Protein AF-A0A7S7Q7C6-F1 (afdb_monomer_lite)

Sequence (84 aa):
MFPRFERIGQDGERYVAHRFNDGRYRMANPALGRRKHHSANQLSVELTEIVGYLELGYLLRMRGETTKQVNLIAASEIRIIRDE

Structure (mmCIF, N/CA/C/O backbone):
data_AF-A0A7S7Q7C6-F1
#
_entry.id   AF-A0A7S7Q7C6-F1
#
loop_
_atom_site.group_PDB
_atom_site.id
_atom_site.type_symbol
_atom_site.label_atom_id
_atom_site.label_alt_id
_atom_site.label_comp_id
_atom_site.label_asym_id
_atom_site.label_entity_id
_atom_site.label_seq_id
_atom_site.pdbx_PDB_ins_code
_atom_site.Cartn_x
_atom_site.Cartn_y
_atom_site.Cartn_z
_atom_site.occupancy
_atom_site.B_iso_or_equiv
_atom_site.auth_seq_id
_atom_site.auth_comp_id
_atom_site.auth_asym_id
_atom_site.auth_atom_id
_atom_site.pdbx_PDB_model_num
ATOM 1 N N . MET A 1 1 ? -6.665 17.173 -9.920 1.00 66.62 1 MET A N 1
ATOM 2 C CA . MET A 1 1 ? -7.257 16.317 -8.870 1.00 66.62 1 MET A CA 1
ATOM 3 C C . MET A 1 1 ? -6.307 15.170 -8.578 1.00 66.62 1 MET A C 1
ATOM 5 O O . MET A 1 1 ? -5.728 14.659 -9.528 1.00 66.62 1 MET A O 1
ATOM 9 N N . PHE A 1 2 ? -6.135 14.762 -7.320 1.00 77.12 2 PHE A N 1
ATOM 10 C CA . PHE A 1 2 ? -5.349 13.569 -6.989 1.00 77.12 2 PHE A CA 1
ATOM 11 C C . PHE A 1 2 ? -6.274 12.442 -6.522 1.00 77.12 2 PHE A C 1
ATOM 13 O O . PHE A 1 2 ? -7.166 12.714 -5.718 1.00 77.12 2 PHE A O 1
ATOM 20 N N . PRO A 1 3 ? -6.084 11.198 -6.998 1.00 86.94 3 PRO A N 1
ATOM 21 C CA . PRO A 1 3 ? -6.901 10.075 -6.561 1.00 86.94 3 PRO A CA 1
ATOM 22 C C . PRO A 1 3 ? -6.685 9.800 -5.072 1.00 86.94 3 PRO A C 1
ATOM 24 O O . PRO A 1 3 ? -5.565 9.900 -4.559 1.00 86.94 3 PRO A O 1
ATOM 27 N N . ARG A 1 4 ? -7.760 9.414 -4.384 1.00 91.62 4 ARG A N 1
ATOM 28 C CA . ARG A 1 4 ? -7.713 8.930 -3.002 1.00 91.62 4 ARG A CA 1
ATOM 29 C C . ARG A 1 4 ? -7.912 7.418 -2.989 1.00 91.62 4 ARG A C 1
ATOM 31 O O . ARG A 1 4 ? -8.698 6.881 -3.764 1.00 91.62 4 ARG A O 1
ATOM 38 N N . PHE A 1 5 ? -7.191 6.740 -2.104 1.00 95.00 5 PHE A N 1
ATOM 39 C CA . PHE A 1 5 ? -7.219 5.283 -1.976 1.00 95.00 5 PHE A CA 1
ATOM 40 C C . PHE A 1 5 ? -7.727 4.916 -0.593 1.00 95.00 5 PHE A C 1
ATOM 42 O O . PHE A 1 5 ? -7.157 5.358 0.409 1.00 95.00 5 PHE A O 1
ATOM 49 N N . GLU A 1 6 ? -8.771 4.100 -0.551 1.00 95.81 6 GLU A N 1
ATOM 50 C CA . GLU A 1 6 ? -9.452 3.722 0.680 1.00 95.81 6 GLU A CA 1
ATOM 51 C C . GLU A 1 6 ? -9.744 2.223 0.711 1.00 95.81 6 GLU A C 1
ATOM 53 O O . GLU A 1 6 ? -10.167 1.645 -0.284 1.00 95.81 6 GLU A O 1
ATOM 58 N N . ARG A 1 7 ? -9.591 1.604 1.879 1.00 95.69 7 ARG A N 1
ATOM 59 C CA . ARG A 1 7 ? -10.219 0.319 2.203 1.00 95.69 7 ARG A CA 1
ATOM 60 C C . ARG A 1 7 ? -10.953 0.464 3.527 1.00 95.69 7 ARG A C 1
ATOM 62 O O . ARG A 1 7 ? -10.373 0.965 4.484 1.00 95.69 7 ARG A O 1
ATOM 69 N N . ILE A 1 8 ? -12.179 -0.044 3.600 1.00 95.75 8 ILE A N 1
ATOM 70 C CA . ILE A 1 8 ? -12.911 -0.200 4.861 1.00 95.75 8 ILE A CA 1
ATOM 71 C C . ILE A 1 8 ? -12.797 -1.660 5.313 1.00 95.75 8 ILE A C 1
ATOM 73 O O . ILE A 1 8 ? -13.155 -2.571 4.566 1.00 95.75 8 ILE A O 1
ATOM 77 N N . GLY A 1 9 ? -12.237 -1.882 6.502 1.00 90.88 9 GLY A N 1
ATOM 78 C CA . GLY A 1 9 ? -12.187 -3.187 7.156 1.00 90.88 9 GLY A CA 1
ATOM 79 C C . GLY A 1 9 ? -13.572 -3.658 7.605 1.00 90.88 9 GLY A C 1
ATOM 80 O O . GLY A 1 9 ? -14.515 -2.875 7.686 1.00 90.88 9 GLY A O 1
ATOM 81 N N . GLN A 1 10 ? -13.711 -4.952 7.907 1.00 90.69 10 GLN A N 1
ATOM 82 C CA . GLN A 1 10 ? -14.975 -5.516 8.415 1.00 90.69 10 GLN A CA 1
ATOM 83 C C . GLN A 1 10 ? -15.378 -4.937 9.779 1.00 90.69 10 GLN A C 1
ATOM 85 O O . GLN A 1 10 ? -16.557 -4.867 10.105 1.00 90.69 10 GLN A O 1
ATOM 90 N N . ASP A 1 11 ? -14.388 -4.506 10.551 1.00 91.62 11 ASP A N 1
ATOM 91 C CA . ASP A 1 11 ? -14.506 -3.787 11.817 1.00 91.62 11 ASP A CA 1
ATOM 92 C C . ASP A 1 11 ? -14.855 -2.297 11.642 1.00 91.62 11 ASP A C 1
ATOM 94 O O . ASP A 1 11 ? -14.978 -1.573 12.626 1.00 91.62 11 ASP A O 1
ATOM 98 N N . GLY A 1 12 ? -15.008 -1.828 10.400 1.00 93.62 12 GLY A N 1
ATOM 99 C CA . GLY A 1 12 ? -15.218 -0.421 10.075 1.00 93.62 12 GLY A CA 1
ATOM 100 C C . GLY A 1 12 ? -13.934 0.411 10.063 1.00 93.62 12 GLY A C 1
ATOM 101 O O . GLY A 1 12 ? -14.009 1.610 9.796 1.00 93.62 12 GLY A O 1
ATOM 102 N N . GLU A 1 13 ? -12.757 -0.185 10.304 1.00 95.12 13 GLU A N 1
ATOM 103 C CA . GLU A 1 13 ? -11.493 0.551 10.268 1.00 95.12 13 GLU A CA 1
ATOM 104 C C . GLU A 1 13 ? -11.211 1.043 8.849 1.00 95.12 13 GLU A C 1
ATOM 106 O O . GLU A 1 13 ? -11.125 0.266 7.891 1.00 95.12 13 GLU A O 1
ATOM 111 N N . ARG A 1 14 ? -11.012 2.352 8.715 1.00 96.50 14 ARG A N 1
ATOM 112 C CA . ARG A 1 14 ? -10.644 2.968 7.446 1.00 96.50 14 ARG A CA 1
ATOM 113 C C . ARG A 1 14 ? -9.136 2.956 7.275 1.00 96.50 14 ARG A C 1
ATOM 115 O O . ARG A 1 14 ? -8.400 3.500 8.091 1.00 96.50 14 ARG A O 1
ATOM 122 N N . TYR A 1 15 ? -8.680 2.379 6.175 1.00 97.19 15 TYR A N 1
ATOM 123 C CA . TYR A 1 15 ? -7.292 2.408 5.747 1.00 97.19 15 TYR A CA 1
ATOM 124 C C . TYR A 1 15 ? -7.140 3.380 4.584 1.00 97.19 15 TYR A C 1
ATOM 126 O O . TYR A 1 15 ? -7.872 3.285 3.599 1.00 97.19 15 TYR A O 1
ATOM 134 N N . VAL A 1 16 ? -6.153 4.270 4.676 1.00 96.44 16 VAL A N 1
ATOM 135 C CA . VAL A 1 16 ? -5.808 5.249 3.632 1.00 96.44 16 VAL A CA 1
ATOM 136 C C . VAL A 1 16 ? -4.364 5.073 3.174 1.00 96.44 16 VAL A C 1
ATOM 138 O O . VAL A 1 16 ? -3.536 4.550 3.923 1.00 96.44 16 VAL A O 1
ATOM 141 N N . ALA A 1 17 ? -4.034 5.503 1.953 1.00 96.06 17 ALA A N 1
ATOM 142 C CA . ALA A 1 17 ? -2.659 5.446 1.444 1.00 96.06 17 ALA A CA 1
ATOM 143 C C . ALA A 1 17 ? -1.668 6.076 2.441 1.00 96.06 17 ALA A C 1
ATOM 145 O O . ALA A 1 17 ? -1.807 7.236 2.833 1.00 96.06 17 ALA A O 1
ATOM 146 N N . HIS A 1 18 ? -0.660 5.312 2.871 1.00 95.88 18 HIS A N 1
ATOM 147 C CA . HIS A 1 18 ? 0.291 5.800 3.861 1.00 95.88 18 HIS A CA 1
ATOM 148 C C . HIS A 1 18 ? 1.387 6.625 3.186 1.00 95.88 18 HIS A C 1
ATOM 150 O O . HIS A 1 18 ? 2.273 6.075 2.529 1.00 95.88 18 HIS A O 1
ATOM 156 N N . ARG A 1 19 ? 1.337 7.944 3.386 1.00 95.25 19 ARG A N 1
ATOM 157 C CA . ARG A 1 19 ? 2.418 8.855 3.007 1.00 95.25 19 ARG A CA 1
ATOM 158 C C . ARG A 1 19 ? 3.538 8.789 4.046 1.00 95.25 19 ARG A C 1
ATOM 160 O O . ARG A 1 19 ? 3.297 9.042 5.227 1.00 95.25 19 ARG A O 1
ATOM 167 N N . PHE A 1 20 ? 4.739 8.431 3.606 1.00 93.38 20 PHE A N 1
ATOM 168 C CA . PHE A 1 20 ? 5.931 8.358 4.452 1.00 93.38 20 PHE A CA 1
ATOM 169 C C . PHE A 1 20 ? 6.567 9.744 4.639 1.00 93.38 20 PHE A C 1
ATOM 171 O O . PHE A 1 20 ? 6.180 10.713 3.986 1.00 93.38 20 PHE A O 1
ATOM 178 N N . ASN A 1 21 ? 7.554 9.846 5.536 1.00 93.12 21 ASN A N 1
ATOM 179 C CA . ASN A 1 21 ? 8.226 11.112 5.868 1.00 93.12 21 ASN A CA 1
ATOM 180 C C . ASN A 1 21 ? 8.959 11.754 4.677 1.00 93.12 21 ASN A C 1
ATOM 182 O O . ASN A 1 21 ? 9.180 12.958 4.681 1.00 93.12 21 ASN A O 1
ATOM 186 N N . ASP A 1 22 ? 9.314 10.968 3.659 1.00 92.31 22 ASP A N 1
ATOM 187 C CA . ASP A 1 22 ? 9.881 11.454 2.396 1.00 92.31 22 ASP A CA 1
ATOM 188 C C . ASP A 1 22 ? 8.812 11.978 1.421 1.00 92.31 22 ASP A C 1
ATOM 190 O O . ASP A 1 22 ? 9.121 12.370 0.301 1.00 92.31 22 ASP A O 1
ATOM 194 N N . GLY A 1 23 ? 7.542 11.974 1.831 1.00 93.25 23 GLY A N 1
ATOM 195 C CA . GLY A 1 23 ? 6.413 12.429 1.036 1.00 93.25 23 GLY A CA 1
ATOM 196 C C . GLY A 1 23 ? 5.897 11.406 0.025 1.00 93.25 23 GLY A C 1
ATOM 197 O O . GLY A 1 23 ? 4.904 11.716 -0.637 1.00 93.25 23 GLY A O 1
ATOM 198 N N . ARG A 1 24 ? 6.512 10.217 -0.060 1.00 95.81 24 ARG A N 1
ATOM 199 C CA . ARG A 1 24 ? 6.234 9.179 -1.066 1.00 95.81 24 ARG A CA 1
ATOM 200 C C . ARG A 1 24 ? 5.407 8.030 -0.485 1.00 95.81 24 ARG A C 1
ATOM 202 O O . ARG A 1 24 ? 5.158 7.953 0.723 1.00 95.81 24 ARG A O 1
ATOM 209 N N . TYR A 1 25 ? 4.982 7.127 -1.362 1.00 95.50 25 TYR A N 1
ATOM 210 C CA . TYR A 1 25 ? 4.206 5.931 -1.035 1.00 95.50 25 TYR A CA 1
ATOM 211 C C . TYR A 1 25 ? 5.028 4.672 -1.298 1.00 95.50 25 TYR A C 1
ATOM 213 O O . TYR A 1 25 ? 6.067 4.708 -1.963 1.00 95.50 25 TYR A O 1
ATOM 221 N N . ARG A 1 26 ? 4.578 3.543 -0.741 1.00 94.75 26 ARG A N 1
ATOM 222 C CA . ARG A 1 26 ? 5.265 2.255 -0.876 1.00 94.75 26 ARG A CA 1
ATOM 223 C C . ARG A 1 26 ? 4.344 1.214 -1.482 1.00 94.75 26 ARG A C 1
ATOM 225 O O . ARG A 1 26 ? 3.317 0.885 -0.885 1.00 94.75 26 ARG A O 1
ATOM 232 N N . MET A 1 27 ? 4.768 0.664 -2.612 1.00 92.69 27 MET A N 1
ATOM 233 C CA . MET A 1 27 ? 4.150 -0.500 -3.243 1.00 92.69 27 MET A CA 1
ATOM 234 C C . MET A 1 27 ? 4.996 -1.748 -2.983 1.00 92.69 27 MET A C 1
ATOM 236 O O . MET A 1 27 ? 6.208 -1.651 -2.792 1.00 92.69 27 MET A O 1
ATOM 240 N N . ALA A 1 28 ? 4.385 -2.929 -2.998 1.00 90.38 28 ALA A N 1
ATOM 241 C CA . ALA A 1 28 ? 5.097 -4.201 -2.936 1.00 90.38 28 ALA A CA 1
ATOM 242 C C . ALA A 1 28 ? 4.573 -5.166 -4.001 1.00 90.38 28 ALA A C 1
ATOM 244 O O . ALA A 1 28 ? 3.363 -5.333 -4.151 1.00 90.38 28 ALA A O 1
ATOM 245 N N . ASN A 1 29 ? 5.486 -5.829 -4.710 1.00 86.06 29 ASN A N 1
ATOM 246 C CA . ASN A 1 29 ? 5.125 -6.854 -5.682 1.00 86.06 29 ASN A CA 1
ATOM 247 C C . ASN A 1 29 ? 4.818 -8.185 -4.955 1.00 86.06 29 ASN A C 1
ATOM 249 O O . ASN A 1 29 ? 5.721 -8.738 -4.313 1.00 86.06 29 ASN A O 1
ATOM 253 N N . PRO A 1 30 ? 3.592 -8.737 -5.056 1.00 78.69 30 PRO A N 1
ATOM 254 C CA . PRO A 1 30 ? 3.251 -10.007 -4.416 1.00 78.69 30 PRO A CA 1
ATOM 255 C C . PRO A 1 30 ? 4.036 -11.199 -4.967 1.00 78.69 30 PRO A C 1
ATOM 257 O O . PRO A 1 30 ? 4.272 -12.147 -4.221 1.00 78.69 30 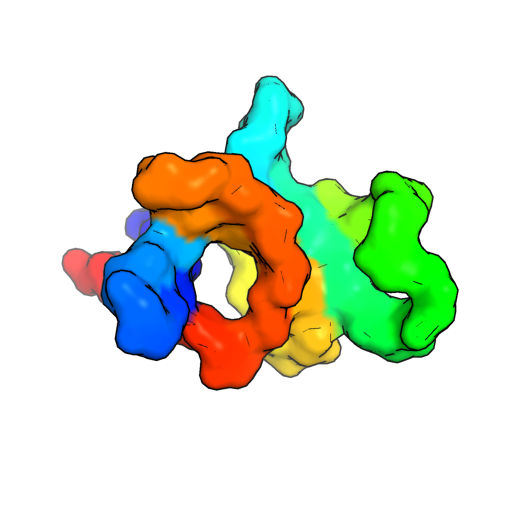PRO A O 1
ATOM 260 N N . ALA A 1 31 ? 4.487 -11.155 -6.225 1.00 78.81 31 ALA A N 1
ATOM 261 C CA . ALA A 1 31 ? 5.255 -12.229 -6.857 1.00 78.81 31 ALA A CA 1
ATOM 262 C C . ALA A 1 31 ? 6.635 -12.444 -6.207 1.00 78.81 31 ALA A C 1
ATOM 264 O O . ALA A 1 31 ? 7.206 -13.527 -6.305 1.00 78.81 31 ALA A O 1
ATOM 265 N N . LEU A 1 32 ? 7.151 -11.452 -5.467 1.00 73.38 32 LEU A N 1
ATOM 266 C CA . LEU A 1 32 ? 8.373 -11.596 -4.663 1.00 73.38 32 LEU A CA 1
ATOM 267 C C . LEU A 1 32 ? 8.131 -12.359 -3.338 1.00 73.38 32 LEU A C 1
ATOM 269 O O . LEU A 1 32 ? 9.071 -12.644 -2.591 1.00 73.38 32 LEU A O 1
ATOM 273 N N . GLY A 1 33 ? 6.870 -12.721 -3.064 1.00 59.31 33 GLY A N 1
ATOM 274 C CA . GLY A 1 33 ? 6.395 -14.036 -2.607 1.00 59.31 33 GLY A CA 1
ATOM 275 C C . GLY A 1 33 ? 6.762 -14.552 -1.214 1.00 59.31 33 GLY A C 1
ATOM 276 O O . GLY A 1 33 ? 5.920 -15.148 -0.550 1.00 59.31 33 GLY A O 1
ATOM 277 N N . ARG A 1 34 ? 7.989 -14.362 -0.726 1.00 52.59 34 ARG A N 1
ATOM 278 C CA . ARG A 1 34 ? 8.450 -14.966 0.547 1.00 52.59 34 ARG A CA 1
ATOM 279 C C . ARG A 1 34 ? 9.213 -14.021 1.469 1.00 52.59 34 ARG A C 1
ATOM 281 O O . ARG A 1 34 ? 9.446 -14.354 2.623 1.00 52.59 34 ARG A O 1
ATOM 288 N N . ARG A 1 35 ? 9.531 -12.809 1.009 1.00 53.38 35 ARG A N 1
ATOM 289 C CA . ARG A 1 35 ? 10.131 -11.736 1.821 1.00 53.38 35 ARG A CA 1
ATOM 290 C C . ARG A 1 35 ? 9.147 -10.572 1.977 1.00 53.38 35 ARG A C 1
ATOM 292 O O . ARG A 1 35 ? 9.499 -9.428 1.708 1.00 53.38 35 ARG A O 1
ATOM 299 N N . LYS A 1 36 ? 7.906 -10.872 2.390 1.00 49.25 36 LYS A N 1
ATOM 300 C CA . LYS A 1 36 ? 6.760 -9.935 2.510 1.00 49.25 36 LYS A CA 1
ATOM 301 C C . LYS A 1 36 ? 7.037 -8.666 3.350 1.00 49.25 36 LYS A C 1
ATOM 303 O O . LYS A 1 36 ? 6.237 -7.739 3.323 1.00 49.25 36 LYS A O 1
ATOM 308 N N . HIS A 1 37 ? 8.148 -8.614 4.093 1.00 51.50 37 HIS A N 1
ATOM 309 C CA . HIS A 1 37 ? 8.420 -7.588 5.107 1.00 51.50 37 HIS A CA 1
ATOM 310 C C . HIS A 1 37 ? 9.764 -6.862 4.941 1.00 51.50 37 HIS A C 1
ATOM 312 O O . HIS A 1 37 ? 10.008 -5.903 5.670 1.00 51.50 37 HIS A O 1
ATOM 318 N N . HIS A 1 38 ? 10.630 -7.247 3.993 1.00 53.91 38 HIS A N 1
ATOM 319 C CA . HIS A 1 38 ? 11.877 -6.503 3.805 1.00 53.91 38 HIS A CA 1
ATOM 320 C C . HIS A 1 38 ? 11.588 -5.165 3.123 1.00 53.91 38 HIS A C 1
ATOM 322 O O . HIS A 1 38 ? 11.045 -5.121 2.019 1.00 53.91 38 HIS A O 1
ATOM 328 N N . SER A 1 39 ? 11.990 -4.075 3.778 1.00 62.41 39 SER A N 1
ATOM 329 C CA . SER A 1 39 ? 12.047 -2.722 3.206 1.00 62.41 39 SER A CA 1
ATOM 330 C C . SER A 1 39 ? 12.685 -2.701 1.812 1.00 62.41 39 SER A C 1
ATOM 332 O O . SER A 1 39 ? 12.238 -1.946 0.961 1.00 62.41 39 SER A O 1
ATOM 334 N N . ALA A 1 40 ? 13.648 -3.593 1.558 1.00 66.38 40 ALA A N 1
ATOM 335 C CA . ALA A 1 40 ? 14.355 -3.740 0.286 1.00 66.38 40 ALA A CA 1
ATOM 336 C C . ALA A 1 40 ? 13.471 -4.094 -0.927 1.00 66.38 40 ALA A C 1
ATOM 338 O O . ALA A 1 40 ? 13.872 -3.827 -2.052 1.00 66.38 40 ALA A O 1
ATOM 339 N N . ASN A 1 41 ? 12.285 -4.677 -0.723 1.00 72.12 41 ASN A N 1
ATOM 340 C CA . ASN A 1 41 ? 11.375 -5.047 -1.819 1.00 72.12 41 ASN A CA 1
ATOM 341 C C . ASN A 1 41 ? 10.243 -4.031 -2.021 1.00 72.12 41 ASN A C 1
ATOM 343 O O . ASN A 1 41 ? 9.294 -4.296 -2.761 1.00 72.12 41 ASN A O 1
ATOM 347 N N . GLN A 1 42 ? 10.297 -2.907 -1.306 1.00 83.38 42 GLN A N 1
ATOM 348 C CA . GLN A 1 42 ? 9.311 -1.848 -1.438 1.00 83.38 42 GLN A CA 1
ATOM 349 C C . GLN A 1 42 ? 9.728 -0.904 -2.551 1.00 83.38 42 GLN A C 1
ATOM 351 O O . GLN A 1 42 ? 10.864 -0.436 -2.598 1.00 83.38 42 GLN A O 1
ATOM 356 N N . LEU A 1 43 ? 8.773 -0.580 -3.409 1.00 90.38 43 LEU A N 1
ATOM 357 C CA . LEU A 1 43 ? 8.955 0.431 -4.427 1.00 90.38 43 LEU A CA 1
ATOM 358 C C . LEU A 1 43 ? 8.503 1.784 -3.883 1.00 90.38 43 LEU A C 1
ATOM 360 O O . LEU A 1 43 ? 7.371 1.924 -3.420 1.00 90.38 43 LEU A O 1
ATOM 364 N N . SER A 1 44 ? 9.405 2.763 -3.930 1.00 94.00 44 SER A N 1
ATOM 365 C CA . SER A 1 44 ? 9.088 4.170 -3.694 1.00 94.00 44 SER A CA 1
ATOM 366 C C . SER A 1 44 ? 8.341 4.737 -4.886 1.00 94.00 44 SER A C 1
ATOM 368 O O . SER A 1 44 ? 8.905 4.733 -5.974 1.00 94.00 44 SER A O 1
ATOM 370 N N . VAL A 1 45 ? 7.137 5.263 -4.682 1.00 95.00 45 VAL A N 1
ATOM 371 C CA . VAL A 1 45 ? 6.339 5.833 -5.777 1.00 95.00 45 VAL A CA 1
ATOM 372 C C . VAL A 1 45 ? 5.676 7.146 -5.381 1.00 95.00 45 VAL A C 1
ATOM 374 O O . VAL A 1 45 ? 5.390 7.390 -4.203 1.00 95.00 45 VAL A O 1
ATOM 377 N N . GLU A 1 46 ? 5.412 7.982 -6.375 1.00 95.12 46 GLU A N 1
ATOM 378 C CA . GLU A 1 46 ? 4.525 9.133 -6.272 1.00 95.12 46 GLU A CA 1
ATOM 379 C C . GLU A 1 46 ? 3.055 8.706 -6.221 1.00 95.12 46 GLU A C 1
ATOM 381 O O . GLU A 1 46 ? 2.672 7.624 -6.668 1.00 95.12 46 GLU A O 1
ATOM 386 N N . LEU A 1 47 ? 2.199 9.598 -5.715 1.00 93.44 47 LEU A N 1
ATOM 387 C CA . LEU A 1 47 ? 0.753 9.361 -5.618 1.00 93.44 47 LEU A CA 1
ATOM 388 C C . LEU A 1 47 ? 0.118 9.014 -6.974 1.00 93.44 47 LEU A C 1
ATOM 390 O O . LEU A 1 47 ? -0.772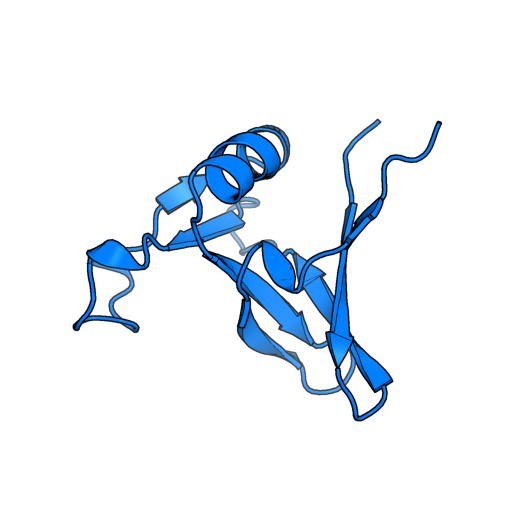 8.171 -7.051 1.00 93.44 47 LEU A O 1
ATOM 394 N N . THR A 1 48 ? 0.581 9.666 -8.041 1.00 92.50 48 THR A N 1
ATOM 395 C CA . THR A 1 48 ? 0.072 9.500 -9.409 1.00 92.50 48 THR A CA 1
ATOM 396 C C . THR A 1 48 ? 0.430 8.148 -10.019 1.00 92.50 48 THR A C 1
ATOM 398 O O . THR A 1 48 ? -0.271 7.682 -10.911 1.00 92.50 48 THR A O 1
ATOM 401 N N . GLU A 1 49 ? 1.485 7.496 -9.533 1.00 94.69 49 GLU A N 1
ATOM 402 C CA . GLU A 1 49 ? 1.957 6.209 -10.053 1.00 94.69 49 GLU A CA 1
ATOM 403 C C . GLU A 1 49 ? 1.219 5.017 -9.424 1.00 94.69 49 GLU A C 1
ATOM 405 O O . GLU A 1 49 ? 1.213 3.923 -9.987 1.00 94.69 49 GLU A O 1
ATOM 410 N N . ILE A 1 50 ? 0.573 5.216 -8.268 1.00 95.19 50 ILE A N 1
ATOM 411 C CA . ILE A 1 50 ? -0.070 4.141 -7.498 1.00 95.19 50 ILE A CA 1
ATOM 412 C C . ILE A 1 50 ? -1.080 3.366 -8.346 1.00 95.19 50 ILE A C 1
ATOM 414 O O . ILE A 1 50 ? -1.081 2.139 -8.301 1.00 95.19 50 ILE A O 1
ATOM 418 N N . VAL A 1 51 ? -1.917 4.061 -9.126 1.00 94.94 51 VAL A N 1
ATOM 419 C CA . VAL A 1 51 ? -2.968 3.423 -9.939 1.00 94.94 51 VAL A CA 1
ATOM 420 C C . VAL A 1 51 ? -2.367 2.403 -10.907 1.00 94.94 51 VAL A C 1
ATOM 422 O O . VAL A 1 51 ? -2.806 1.258 -10.912 1.00 94.94 51 VAL A O 1
ATOM 425 N N . GLY A 1 52 ? -1.314 2.776 -11.640 1.00 94.81 52 GLY A N 1
ATOM 426 C CA . GLY A 1 52 ? -0.668 1.870 -12.593 1.00 94.81 52 GLY A CA 1
ATOM 427 C C . GLY A 1 52 ? -0.078 0.632 -11.914 1.00 94.81 52 GLY A C 1
ATOM 428 O O . GLY A 1 52 ? -0.218 -0.481 -12.410 1.00 94.81 52 GLY A O 1
ATOM 429 N N . TYR A 1 53 ? 0.516 0.779 -10.728 1.00 94.44 53 TYR A N 1
ATOM 430 C CA . TYR A 1 53 ? 1.022 -0.378 -9.981 1.00 94.44 53 TYR A CA 1
ATOM 431 C C . TYR A 1 53 ? -0.096 -1.267 -9.421 1.00 94.44 53 TYR A C 1
ATOM 433 O O . TYR A 1 53 ? 0.055 -2.490 -9.408 1.00 94.44 53 TYR A O 1
ATOM 441 N N . LEU A 1 54 ? -1.216 -0.690 -8.978 1.00 94.06 54 LEU A N 1
ATOM 442 C CA . LEU A 1 54 ? -2.383 -1.464 -8.544 1.00 94.06 54 LEU A CA 1
ATOM 443 C C . LEU A 1 54 ? -2.969 -2.291 -9.698 1.00 94.06 54 LEU A C 1
ATOM 445 O O . LEU A 1 54 ? -3.311 -3.452 -9.488 1.00 94.06 54 LEU A O 1
ATOM 449 N N . GLU A 1 55 ? -3.020 -1.737 -10.912 1.00 94.00 55 GLU A N 1
ATOM 450 C CA . GLU A 1 55 ? -3.444 -2.454 -12.127 1.00 94.00 55 GLU A CA 1
ATOM 451 C C . GLU A 1 55 ? -2.507 -3.623 -12.468 1.00 94.00 55 GLU A C 1
ATOM 453 O O . GLU A 1 55 ? -2.960 -4.680 -12.903 1.00 94.00 55 GLU A O 1
ATOM 458 N N . LEU A 1 56 ? -1.209 -3.483 -12.179 1.00 91.81 56 LEU A N 1
ATOM 459 C CA . LEU A 1 56 ? -0.220 -4.563 -12.285 1.00 91.81 56 LEU A CA 1
ATOM 460 C C . LEU A 1 56 ? -0.297 -5.585 -11.131 1.00 91.81 56 LEU A C 1
ATOM 462 O O . LEU A 1 56 ? 0.530 -6.496 -11.056 1.00 91.81 56 LEU A O 1
ATOM 466 N N . GLY A 1 57 ? -1.253 -5.440 -10.209 1.00 90.25 57 GLY A N 1
ATOM 467 C CA . GLY A 1 57 ? -1.463 -6.351 -9.083 1.00 90.25 57 GLY A CA 1
ATOM 468 C C . GLY A 1 57 ? -0.538 -6.115 -7.888 1.00 90.25 57 GLY A C 1
ATOM 469 O O . GLY A 1 57 ? -0.436 -6.977 -7.015 1.00 90.25 57 GLY A O 1
ATOM 470 N N . TYR A 1 58 ? 0.150 -4.972 -7.815 1.00 91.88 58 TYR A N 1
ATOM 471 C CA . TYR A 1 58 ? 0.961 -4.628 -6.648 1.00 91.88 58 TYR A CA 1
ATOM 472 C C . TYR A 1 58 ? 0.068 -4.311 -5.442 1.00 91.88 58 TYR A C 1
ATOM 474 O O . TYR A 1 58 ? -1.087 -3.909 -5.568 1.00 91.88 58 TYR A O 1
ATOM 482 N N . LEU A 1 59 ? 0.630 -4.473 -4.247 1.00 92.75 59 LEU A N 1
ATOM 483 C CA . LEU A 1 59 ? -0.022 -4.140 -2.986 1.00 92.75 59 LEU A CA 1
ATOM 484 C C . LEU A 1 59 ? 0.438 -2.759 -2.529 1.00 92.75 59 LEU A C 1
ATOM 486 O O . LEU A 1 59 ? 1.629 -2.452 -2.601 1.00 92.75 59 LEU A O 1
ATOM 490 N N . LEU A 1 60 ? -0.478 -1.956 -1.998 1.00 94.94 60 LEU A N 1
ATOM 491 C CA . LEU A 1 60 ? -0.184 -0.626 -1.465 1.00 94.94 60 LEU A CA 1
ATOM 492 C C . LEU A 1 60 ? -0.038 -0.679 0.057 1.00 94.94 60 LEU A C 1
ATOM 494 O O . LEU A 1 60 ? -0.838 -1.316 0.744 1.00 94.94 60 LEU A O 1
ATOM 498 N N . ARG A 1 61 ? 0.955 0.028 0.611 1.00 94.56 61 ARG A N 1
ATOM 499 C CA . ARG A 1 61 ? 0.995 0.292 2.054 1.00 94.56 61 ARG A CA 1
ATOM 500 C C . ARG A 1 61 ? -0.038 1.344 2.438 1.00 94.56 61 ARG A C 1
ATOM 502 O O . ARG A 1 61 ? 0.051 2.504 2.034 1.00 94.56 61 ARG A O 1
ATOM 509 N N . MET A 1 62 ? -0.974 0.941 3.282 1.00 96.00 62 MET A N 1
ATOM 510 C CA . MET A 1 62 ? -2.045 1.791 3.784 1.00 96.00 62 MET A CA 1
ATOM 511 C C . MET A 1 62 ? -2.041 1.796 5.309 1.00 96.00 62 MET A C 1
ATOM 513 O O . MET A 1 62 ? -1.673 0.805 5.940 1.00 96.00 62 MET A O 1
ATOM 517 N N . ARG A 1 63 ? -2.424 2.926 5.901 1.00 96.62 63 ARG A N 1
ATOM 518 C CA . ARG A 1 63 ? -2.468 3.134 7.346 1.00 96.62 63 ARG A CA 1
ATOM 519 C C . ARG A 1 63 ? -3.913 3.196 7.817 1.00 96.62 63 ARG A C 1
ATOM 521 O O . ARG A 1 63 ? -4.692 3.958 7.252 1.00 96.62 63 ARG A O 1
ATOM 528 N N . GLY A 1 64 ? -4.229 2.430 8.854 1.00 96.75 64 GLY A N 1
ATOM 529 C CA . GLY A 1 64 ? -5.500 2.522 9.563 1.00 96.75 64 GLY A CA 1
ATOM 530 C C . GLY A 1 64 ? -5.635 3.869 10.272 1.00 96.75 64 GLY A C 1
ATOM 531 O O . GLY A 1 64 ? -4.692 4.335 10.921 1.00 96.75 64 GLY A O 1
ATOM 532 N N . GLU A 1 65 ? -6.776 4.531 10.129 1.00 95.94 65 GLU A N 1
ATOM 533 C CA . GLU A 1 65 ? -7.026 5.830 10.747 1.00 95.94 65 GLU A CA 1
ATOM 534 C C . GLU A 1 65 ? -7.163 5.723 12.271 1.00 95.94 65 GLU A C 1
ATOM 536 O O . GLU A 1 65 ? -6.639 6.597 12.966 1.00 95.94 65 GLU A O 1
ATOM 541 N N . THR A 1 66 ? -7.756 4.652 12.808 1.00 95.19 66 THR A N 1
ATOM 542 C CA . THR A 1 66 ? -7.932 4.460 14.259 1.00 95.19 66 THR A CA 1
ATOM 543 C C . THR A 1 66 ? -6.738 3.732 14.860 1.00 95.19 66 THR A C 1
ATOM 545 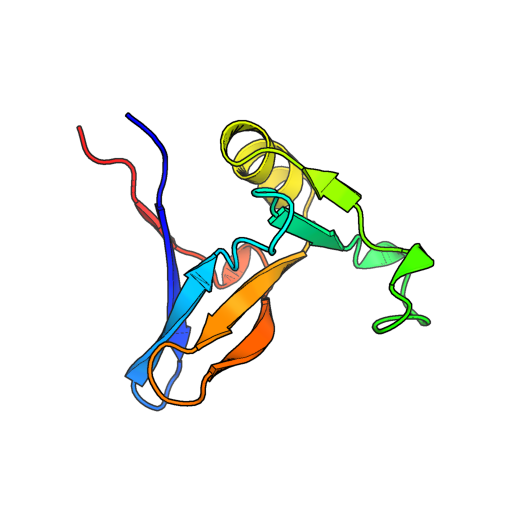O O . THR A 1 66 ? -6.055 4.247 15.744 1.00 95.19 66 THR A O 1
ATOM 548 N N . THR A 1 67 ? -6.436 2.544 14.337 1.00 94.12 67 THR A N 1
ATOM 549 C CA . THR A 1 67 ? -5.411 1.628 14.860 1.00 94.12 67 THR A CA 1
ATOM 550 C C . THR A 1 67 ? -3.990 2.107 14.583 1.00 94.12 67 THR A C 1
ATOM 552 O O . THR A 1 67 ? -3.040 1.635 15.207 1.00 94.12 67 THR A O 1
ATOM 555 N N . LYS A 1 68 ? -3.825 3.013 13.608 1.00 95.06 68 LYS A N 1
ATOM 556 C CA . LYS A 1 68 ? -2.536 3.493 13.087 1.00 95.06 68 LYS A CA 1
ATOM 557 C C . LYS A 1 68 ? -1.643 2.403 12.490 1.00 95.06 68 LYS A C 1
ATOM 559 O O . LYS A 1 68 ? -0.522 2.730 12.090 1.00 95.06 68 LYS A O 1
ATOM 564 N N . GLN A 1 69 ? -2.126 1.164 12.388 1.00 93.81 69 GLN A N 1
ATOM 565 C CA . GLN A 1 69 ? -1.387 0.046 11.813 1.00 93.81 69 GLN A CA 1
ATOM 566 C C . GLN A 1 69 ? -1.155 0.269 10.322 1.00 93.81 69 GLN A C 1
ATOM 568 O O . GLN A 1 69 ? -2.032 0.767 9.617 1.00 93.81 69 GLN A O 1
ATOM 573 N N . VAL A 1 70 ? 0.029 -0.109 9.842 1.00 92.75 70 VAL A N 1
ATOM 574 C CA . VAL A 1 70 ? 0.398 -0.002 8.428 1.00 92.75 70 VAL A CA 1
ATOM 575 C C . VAL A 1 70 ? 0.444 -1.394 7.821 1.00 92.75 70 VAL A C 1
ATOM 577 O O . VAL A 1 70 ? 1.339 -2.178 8.135 1.00 92.75 70 VAL A O 1
ATOM 580 N N . ASN A 1 71 ? -0.485 -1.659 6.908 1.00 91.19 71 ASN A N 1
ATOM 581 C CA . ASN A 1 71 ? -0.659 -2.953 6.262 1.00 91.19 71 ASN A CA 1
ATOM 582 C C . ASN A 1 71 ? -0.432 -2.849 4.753 1.00 91.19 71 ASN A C 1
ATOM 584 O O . ASN A 1 71 ? -0.604 -1.788 4.154 1.00 91.19 71 ASN A O 1
ATOM 588 N N . LEU A 1 72 ? -0.031 -3.965 4.145 1.00 91.56 72 LEU A N 1
ATOM 589 C CA . LEU A 1 72 ? -0.044 -4.133 2.693 1.00 91.56 72 LEU A CA 1
ATOM 590 C C . LEU A 1 72 ? -1.432 -4.606 2.274 1.00 91.56 72 LEU A C 1
ATOM 592 O O . LEU A 1 72 ? -1.879 -5.654 2.735 1.00 91.56 72 LEU A O 1
ATOM 596 N N . ILE A 1 73 ? -2.084 -3.835 1.412 1.00 93.12 73 ILE A N 1
ATOM 597 C CA . ILE A 1 73 ? -3.462 -4.067 0.981 1.00 93.12 73 ILE A CA 1
ATOM 598 C C . ILE A 1 73 ? -3.469 -4.350 -0.518 1.00 93.12 73 ILE A C 1
ATOM 600 O O . ILE A 1 73 ? -2.798 -3.660 -1.291 1.00 93.12 73 ILE A O 1
ATOM 604 N N . ALA A 1 74 ? -4.185 -5.401 -0.918 1.00 92.56 74 ALA A N 1
ATOM 605 C CA . ALA A 1 74 ? -4.307 -5.796 -2.314 1.00 92.56 74 ALA A CA 1
ATOM 606 C C . ALA A 1 74 ? -5.200 -4.830 -3.093 1.00 92.56 74 ALA A C 1
ATOM 608 O O . ALA A 1 74 ? -6.175 -4.312 -2.554 1.00 92.56 74 ALA A O 1
ATOM 609 N N . ALA A 1 75 ? -4.906 -4.639 -4.381 1.00 92.81 75 ALA A N 1
ATOM 610 C CA . ALA A 1 75 ? -5.698 -3.783 -5.264 1.00 92.81 75 ALA A CA 1
ATOM 611 C C . ALA A 1 75 ? -7.198 -4.127 -5.250 1.00 92.81 75 ALA A C 1
ATOM 613 O O . ALA A 1 75 ? -8.030 -3.228 -5.242 1.00 92.81 75 ALA A O 1
ATOM 614 N N . SER A 1 76 ? -7.544 -5.414 -5.148 1.00 93.12 76 SER A N 1
ATOM 615 C CA . SER A 1 76 ? -8.930 -5.896 -5.068 1.00 93.12 76 SER A CA 1
ATOM 616 C C . SER A 1 76 ? -9.698 -5.431 -3.825 1.00 93.12 76 SER A C 1
ATOM 618 O O . SER A 1 76 ? -10.921 -5.502 -3.807 1.00 93.12 76 SER A O 1
ATOM 620 N N . GLU A 1 77 ? -9.003 -4.990 -2.776 1.00 94.31 77 GLU A N 1
ATOM 621 C CA . GLU A 1 77 ? -9.610 -4.469 -1.547 1.00 94.31 77 GLU A CA 1
ATOM 622 C C . GLU A 1 77 ? -9.673 -2.932 -1.520 1.00 94.31 77 GLU A C 1
ATOM 624 O O . GLU A 1 77 ? -10.244 -2.359 -0.592 1.00 94.31 77 GLU A O 1
ATOM 629 N N . ILE A 1 78 ? -9.078 -2.252 -2.504 1.00 95.50 78 ILE A N 1
ATOM 630 C CA . ILE A 1 78 ? -8.919 -0.796 -2.507 1.00 95.50 78 ILE A CA 1
ATOM 631 C C . ILE A 1 78 ? -9.973 -0.155 -3.406 1.00 95.50 78 ILE A C 1
ATOM 633 O O . ILE A 1 78 ? -10.091 -0.455 -4.591 1.00 95.50 78 ILE A O 1
ATOM 637 N N . ARG A 1 79 ? -10.694 0.813 -2.848 1.00 95.31 79 ARG A N 1
ATOM 638 C CA . ARG A 1 79 ? -11.547 1.745 -3.579 1.00 95.31 79 ARG A CA 1
ATOM 639 C C . ARG A 1 79 ? -10.718 2.952 -4.008 1.00 95.31 79 ARG A C 1
ATOM 641 O O . ARG A 1 79 ? -10.084 3.605 -3.177 1.00 95.31 79 ARG A O 1
ATOM 648 N N . ILE A 1 80 ? -10.736 3.245 -5.307 1.00 93.88 80 ILE A N 1
ATOM 649 C CA . ILE A 1 80 ? -10.103 4.432 -5.890 1.00 93.88 80 ILE A CA 1
ATOM 650 C C . ILE A 1 80 ? -11.180 5.504 -6.039 1.00 93.88 80 ILE A C 1
ATOM 652 O O . ILE A 1 80 ? -12.067 5.387 -6.881 1.00 93.88 80 ILE A O 1
ATOM 656 N N . ILE A 1 81 ? -11.099 6.544 -5.219 1.00 90.94 81 ILE A N 1
ATOM 657 C CA . ILE A 1 81 ? -12.010 7.684 -5.261 1.00 90.94 81 ILE A CA 1
ATOM 658 C C . ILE A 1 81 ? -11.368 8.741 -6.159 1.00 90.94 81 ILE A C 1
ATOM 660 O O . ILE A 1 81 ? -10.288 9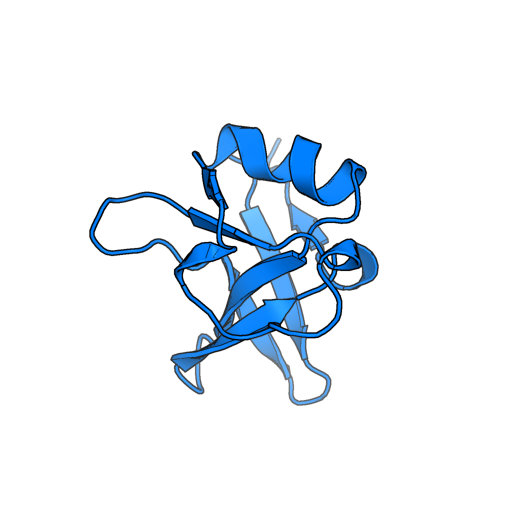.261 -5.860 1.00 90.94 81 ILE A O 1
ATOM 664 N N . ARG A 1 82 ? -12.023 9.020 -7.286 1.00 85.25 82 ARG A N 1
ATOM 665 C CA . ARG A 1 82 ? -11.693 10.125 -8.185 1.00 85.25 82 ARG A CA 1
ATOM 666 C C . ARG A 1 82 ? -12.759 11.178 -7.942 1.00 85.25 82 ARG A C 1
ATOM 668 O O . ARG A 1 82 ? -13.909 10.960 -8.295 1.00 85.25 82 ARG A O 1
ATOM 675 N N . ASP A 1 83 ? -12.394 12.238 -7.240 1.00 68.12 83 ASP A N 1
ATOM 676 C CA . ASP A 1 83 ? -13.277 13.388 -7.116 1.00 68.12 83 ASP A CA 1
ATOM 677 C C . ASP A 1 83 ? -13.342 14.043 -8.526 1.00 68.12 83 ASP A C 1
ATOM 679 O O . ASP A 1 83 ? -12.287 14.238 -9.139 1.00 68.12 83 ASP A O 1
ATOM 683 N N . GLU A 1 84 ? -14.544 14.279 -9.070 1.00 59.03 84 GLU A N 1
ATOM 684 C CA . GLU A 1 84 ? -14.788 14.949 -10.371 1.00 59.03 84 GLU A CA 1
ATOM 685 C C . GLU A 1 84 ? -14.677 16.477 -10.279 1.00 59.03 84 GLU A C 1
ATOM 687 O O . GLU A 1 84 ? -15.045 17.041 -9.220 1.00 59.03 84 GLU A O 1
#

Secondary structure (DSSP, 8-state):
---EEEEE-TT--EEEE---TTS-EEEE-GGGTT-TT-GGGEEEE-GGGHHHHHHTTPEEEEEETTT--EEEEEGGG-EEE---

Foldseek 3Di:
DFKWKWFQDPVRWIWTFDQDPVRWWWKADCVVPPCQDDPVRTDTHHSRCVVVVLVVFIWTFIATPPVRDTDTHTSVRMDIDDDD

pLDDT: mean 87.83, std 12.61, range [49.25, 97.19]

Radius of gyration: 12.27 Å; chains: 1; bounding box: 30×31×28 Å

=== Feature glossary ===
Each block in this record encodes a different view of the same protein. In brief:

Predicted aligned error. PAE(i, j) answers: if I align the predicted and true structures on residue i, how far off (in Å) do I expect residue j to be? A block-diagonal PAE matrix with low values on the blocks and high values off-diagonal is the signature of a multi-domain protein with confidently predicted domains but uncertain inter-domain orientation.

Contact-map,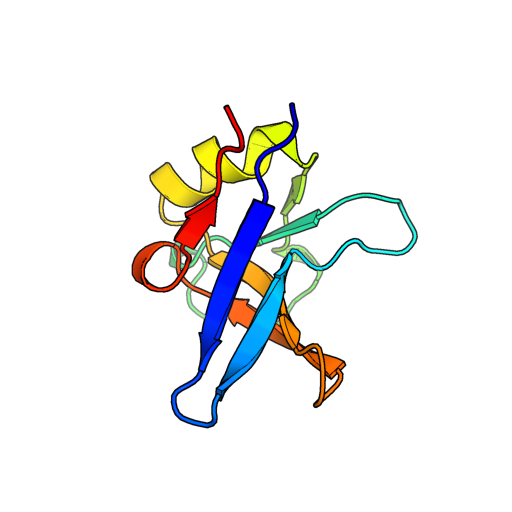 Ramachandran, and PAE plots. Plot images: a contact map (which residues are close in 3D, as an N×N binary image), a Ramachandran scatter (backbone torsion angles, revealing secondary-structure composition at a glance), and — for AlphaFold structures — a PAE heatmap (pairwise prediction confidence).

Backbone torsions (φ/ψ). φ (phi) and ψ (psi) are the two rotatable backbone dihedrals per residue: φ is the C(i-1)–N–Cα–C torsion, ψ is the N–Cα–C–N(i+1) torsion, both in degrees on (−180°, 180°]. α-helical residues cluster near (−60°, −45°); β-strand residues near (−120°, +130°). A Ramachandran plot is simply a scatter of (φ, ψ) for every residue.

Foldseek 3Di. A 3Di character summarizes, for each residue, the relative orientation of the Cα frame of its nearest spatial neighbor. Because it encodes fold topology rather than chemistry, 3Di alignments detect remote structural similarity that sequence alignment misses.

Radius of gyration, Cα contacts, bounding box. Three whole-structure scalars: the radius of gyration (RMS distance of Cα from centroid, in Å), the count of Cα–Cα contacts (pairs closer than 8 Å and separated by more than four residues in sequence — i.e. tertiary, not local, contacts), and the bounding-box dimensions. Together they distinguish compact globular folds from extended fibres or disordered chains.

Sequence. Sequence gives the chain of amino acids in standard one-letter code (A=alanine, C=cysteine, …, Y=tyrosine), read N→C. It is the only feature that is directly encoded by the gene; all structural features are derived from the folded form of this sequence.

mmCIF coordinates. Atomic coordinates in PDBx/mmCIF format — the same representation the Protein Data Bank distributes. Each line of the _atom_site loop places one backbone atom in Cartesian space (units: ångströms, origin: arbitrary).

Secondary structure (3-state, P-SEA). Three-state secondary structure (P-SEA) collapses the eight DSSP classes into helix (a), strand (b), and coil (c). P-SEA assigns these from Cα geometry alone — distances and angles — without requiring backbone oxygens, so it works on any Cα trace.

InterPro / GO / CATH / organism. Functional annotations link the protein to curated databases. InterPro entries identify conserved domains and families by matching the sequence against member-database signatures (Pfam, PROSITE, CDD, …). Gene Ontology (GO) terms describe molecular function, biological process, and cellular component in a controlled vocabulary. CATH places the structure in a hierarchical fold classification (Class/Architecture/Topology/Homologous-superfamily). The organism is the source species.

B-factor. B-factor (Debye–Waller factor) reflects atomic displacement in the crystal lattice. It is an experimental observable (units Å²), not a pre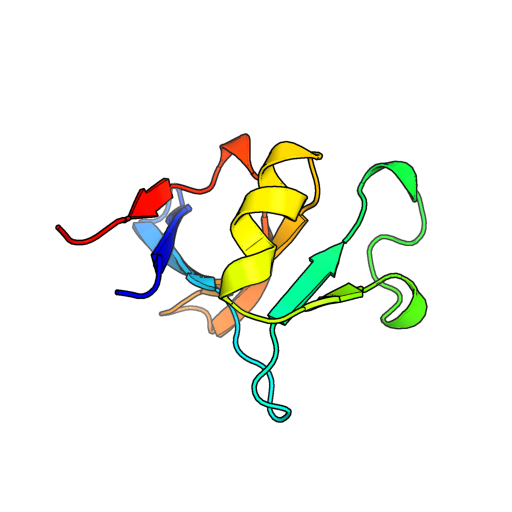diction; low values mean the atom is pinned down, high values mean it moves or is heterogeneous across the crystal.

Rendered structure images. Structure images are PyMOL renders from six orthogonal camera directions. Cartoon representation draws helices as coils and strands as arrows; sticks shows the backbone as bonds; surface shows the solvent-excluded envelope. Rainbow coloring maps sequence position to hue (blue→red, N→C); chain coloring assigns a distinct color per polypeptide.

Solvent-accessible surface area. Solvent-accessible surface area (SASA) is the area in Å² traced out by the centre of a 1.4 Å probe sphere (a water molecule) rolled over the protein's van der Waals surface (Shrake–Rupley / Lee–Richards construction). Buried residues have near-zero SASA; fully exposed residues can exceed 200 Å². The total SASA scales roughly with the number of surface residues.

Secondary structure (8-state, DSSP). The SS8 string is DSSP's per-residue secondary-structure call. α-helix (H) means an i→i+4 H-bond ladder; β-strand (E) means the residue participates in a β-sheet; 3₁₀ (G) and π (I) are tighter and wider helices; T/S are turns/bends; '-' is loop.

pLDDT. For AlphaFold models, the B-factor field carries pLDDT — the model's own estimate of local accuracy on a 0–100 scale. Regions with pLDDT<50 should be treated as essentially unmodeled; they often correspond to intrinsically disordered segments.

Nearest PDB structures. Nearest PDB neighbors are the top structural matches found by Foldseek when searching this structure against the entire Protein Data Bank. Each hit reports a TM-score (0 to 1; >0.5 almost always implies the same fold) and an E-value. These are *structural* homologs — they may share no detectable sequence similarity.